Protein AF-A0A1W9W6R3-F1 (afdb_monomer_lite)

Radius of gyration: 30.09 Å; chains: 1; bounding box: 60×47×78 Å

pLDDT: mean 70.29, std 12.62, range [39.12, 90.12]

Structure (mmCIF, N/CA/C/O backbone):
data_AF-A0A1W9W6R3-F1
#
_entry.id   AF-A0A1W9W6R3-F1
#
loop_
_atom_site.group_PDB
_atom_site.id
_atom_site.type_symbol
_atom_site.label_atom_id
_atom_site.label_alt_id
_atom_site.label_comp_id
_atom_site.label_asym_id
_atom_site.label_entity_id
_atom_site.label_seq_id
_atom_site.pdbx_PDB_ins_code
_atom_site.Cartn_x
_atom_site.Cartn_y
_atom_site.Cartn_z
_atom_site.occupancy
_atom_site.B_iso_or_equiv
_atom_site.auth_seq_id
_atom_site.auth_comp_id
_atom_site.auth_asym_id
_atom_site.auth_atom_id
_atom_site.pdbx_PDB_model_num
ATOM 1 N N . MET A 1 1 ? -6.217 -25.296 35.646 1.00 39.12 1 MET A N 1
ATOM 2 C CA . MET A 1 1 ? -7.051 -25.335 34.424 1.00 39.12 1 MET A CA 1
ATOM 3 C C . MET A 1 1 ? -7.955 -24.110 34.448 1.00 39.12 1 MET A C 1
ATOM 5 O O . MET A 1 1 ? -8.749 -24.011 35.376 1.00 39.12 1 MET A O 1
ATOM 9 N N . SER A 1 2 ? -7.799 -23.146 33.533 1.00 47.59 2 SER A N 1
ATOM 10 C CA . SER A 1 2 ? -8.774 -22.053 33.389 1.00 47.59 2 SER A CA 1
ATOM 11 C C . SER A 1 2 ? -10.019 -22.612 32.705 1.00 47.59 2 SER A C 1
ATOM 13 O O . SER A 1 2 ? -9.912 -23.259 31.668 1.00 47.59 2 SER A O 1
ATOM 15 N N . LYS A 1 3 ? -11.192 -22.430 33.315 1.00 59.34 3 LYS A N 1
ATOM 16 C CA . LYS A 1 3 ? -12.467 -22.750 32.670 1.00 59.34 3 LYS A CA 1
ATOM 17 C C . LYS A 1 3 ? -12.805 -21.601 31.729 1.00 59.34 3 LYS A C 1
ATOM 19 O O . LYS A 1 3 ? -13.092 -20.503 32.200 1.00 59.34 3 LYS A O 1
ATOM 24 N N . ASP A 1 4 ? -12.760 -21.859 30.431 1.00 76.31 4 ASP A N 1
ATOM 25 C CA . ASP A 1 4 ? -13.325 -20.946 29.447 1.00 76.31 4 ASP A CA 1
ATOM 26 C C . ASP A 1 4 ? -14.850 -21.091 29.495 1.00 76.31 4 ASP A C 1
ATOM 28 O O . ASP A 1 4 ? -15.408 -22.132 29.148 1.00 76.31 4 ASP A O 1
ATOM 32 N N . SER A 1 5 ? -15.522 -20.063 30.009 1.00 76.69 5 SER A N 1
ATOM 33 C CA . SER A 1 5 ? -16.982 -20.002 30.081 1.00 76.69 5 SER A CA 1
ATOM 34 C C . SER A 1 5 ? -17.513 -19.261 28.858 1.00 76.69 5 SER A C 1
ATOM 36 O O . SER A 1 5 ? -17.184 -18.093 28.655 1.00 76.69 5 SER A O 1
ATOM 38 N N . ALA A 1 6 ? -18.349 -19.927 28.062 1.00 80.69 6 ALA A N 1
ATOM 39 C CA . ALA A 1 6 ? -19.066 -19.326 26.942 1.00 80.69 6 ALA A CA 1
ATOM 40 C C . ALA A 1 6 ? -20.559 -19.223 27.278 1.00 80.69 6 ALA A C 1
ATOM 42 O O . ALA A 1 6 ? -21.151 -20.177 27.781 1.00 80.69 6 ALA A O 1
ATOM 43 N N . ALA A 1 7 ? -21.161 -18.069 26.994 1.00 83.06 7 ALA A N 1
ATOM 44 C CA . ALA A 1 7 ? -22.600 -17.851 27.082 1.00 83.06 7 ALA A CA 1
ATOM 45 C C . ALA A 1 7 ? -23.147 -17.638 25.667 1.00 83.06 7 ALA A C 1
ATOM 47 O O . ALA A 1 7 ? -22.559 -16.887 24.889 1.00 83.06 7 ALA A O 1
ATOM 48 N N . VAL A 1 8 ? -24.249 -18.310 25.333 1.00 85.44 8 VAL A N 1
ATOM 49 C CA . VAL A 1 8 ? -24.890 -18.232 24.015 1.00 85.44 8 VAL A CA 1
ATOM 50 C C . VAL A 1 8 ? -26.340 -17.813 24.213 1.00 85.44 8 VAL A C 1
ATOM 52 O O . VAL A 1 8 ? -27.052 -18.413 25.016 1.00 85.44 8 VAL A O 1
ATOM 55 N N . ALA A 1 9 ? -26.766 -16.790 23.478 1.00 85.00 9 ALA A N 1
ATOM 56 C CA . ALA A 1 9 ? -28.145 -16.323 23.429 1.00 85.00 9 ALA A CA 1
ATOM 57 C C . ALA A 1 9 ? -28.609 -16.306 21.969 1.00 85.00 9 ALA A C 1
ATOM 59 O O . ALA A 1 9 ? -27.841 -15.941 21.079 1.00 85.00 9 ALA A O 1
ATOM 60 N N . ILE A 1 10 ? -29.849 -16.728 21.732 1.00 87.06 10 ILE A N 1
ATOM 61 C CA . ILE A 1 10 ? -30.451 -16.799 20.399 1.00 87.06 10 ILE A CA 1
ATOM 62 C C . ILE A 1 10 ? -31.561 -15.755 20.344 1.00 87.06 10 ILE A C 1
ATOM 64 O O . ILE A 1 10 ? -32.449 -15.757 21.195 1.00 87.06 10 ILE A O 1
ATOM 68 N N . TYR A 1 11 ? -31.502 -14.889 19.337 1.00 84.81 11 TYR A N 1
ATOM 69 C CA . TYR A 1 11 ? -32.497 -13.852 19.081 1.00 84.81 11 TYR A CA 1
ATOM 70 C C . TYR A 1 11 ? -33.173 -14.122 17.740 1.00 84.81 11 TYR A C 1
ATOM 72 O O . TYR A 1 11 ? -32.513 -14.538 16.787 1.00 84.81 11 TYR A O 1
ATOM 80 N N . ASN A 1 12 ? -34.486 -13.901 17.672 1.00 82.06 12 ASN A N 1
ATOM 81 C CA . ASN A 1 12 ? -35.259 -14.157 16.454 1.00 82.06 12 ASN A CA 1
ATOM 82 C C . ASN A 1 12 ? -35.187 -12.978 15.483 1.00 82.06 12 ASN A C 1
ATOM 84 O O . ASN A 1 12 ? -35.293 -13.170 14.273 1.00 82.06 12 ASN A O 1
ATOM 88 N N . THR A 1 13 ? -35.020 -11.761 16.007 1.00 81.25 13 THR A N 1
ATOM 89 C CA . THR A 1 13 ? -34.951 -10.540 15.204 1.00 81.25 13 THR A CA 1
ATOM 90 C C . THR A 1 13 ? -33.607 -9.839 15.368 1.00 81.25 13 THR A C 1
ATOM 92 O O . THR A 1 13 ? -32.969 -9.884 16.422 1.00 81.25 13 THR A O 1
ATOM 95 N N . HIS A 1 14 ? -33.173 -9.153 14.311 1.00 79.12 14 HIS A N 1
ATOM 96 C CA . HIS A 1 14 ? -31.929 -8.386 14.322 1.00 79.12 14 HIS A CA 1
ATOM 97 C C . HIS A 1 14 ? -31.956 -7.256 15.364 1.00 79.12 14 HIS A C 1
ATOM 99 O O . HIS A 1 14 ? -30.984 -7.053 16.085 1.00 79.12 14 HIS A O 1
ATOM 105 N N . THR A 1 15 ? -33.093 -6.570 15.507 1.00 83.75 15 THR A N 1
ATOM 106 C CA . THR A 1 15 ? -33.269 -5.469 16.465 1.00 83.75 15 THR A CA 1
ATOM 107 C C . THR A 1 15 ? -33.123 -5.927 17.919 1.00 83.75 15 THR A C 1
ATOM 109 O O . THR A 1 15 ? -32.556 -5.206 18.739 1.00 83.75 15 THR A O 1
ATOM 112 N N . GLU A 1 16 ? -33.596 -7.131 18.251 1.00 83.88 16 GLU A N 1
ATOM 113 C CA . GLU A 1 16 ? -33.384 -7.727 19.576 1.00 83.88 16 GLU A CA 1
ATOM 114 C C . GLU A 1 16 ? -31.902 -8.013 19.833 1.00 83.88 16 GLU A C 1
ATOM 116 O O . GLU A 1 16 ? -31.392 -7.681 20.904 1.00 83.88 16 GLU A O 1
ATOM 121 N N . ALA A 1 17 ? -31.198 -8.560 18.837 1.00 85.25 17 ALA A N 1
ATOM 122 C CA . ALA A 1 17 ? -29.767 -8.816 18.940 1.00 85.25 17 ALA A CA 1
ATOM 123 C C . ALA A 1 17 ? -28.972 -7.513 19.133 1.00 85.25 17 ALA A C 1
ATOM 125 O O . ALA A 1 17 ? -28.131 -7.443 20.027 1.00 85.25 17 ALA A O 1
ATOM 126 N N . GLU A 1 18 ? -29.261 -6.457 18.366 1.00 83.81 18 GLU A N 1
ATOM 127 C CA . GLU A 1 18 ? -28.604 -5.151 18.524 1.00 83.81 18 GLU A CA 1
ATOM 128 C C . GLU A 1 18 ? -28.830 -4.540 19.910 1.00 83.81 18 GLU A C 1
ATOM 130 O O . GLU A 1 18 ? -27.893 -4.027 20.527 1.00 83.81 18 GLU A O 1
ATOM 135 N N . ASN A 1 19 ? -30.062 -4.603 20.420 1.00 88.31 19 ASN A N 1
ATOM 136 C CA . ASN A 1 19 ? -30.379 -4.090 21.750 1.00 88.31 19 ASN A CA 1
ATOM 137 C C . ASN A 1 19 ? -29.623 -4.854 22.842 1.00 88.31 19 ASN A C 1
ATOM 139 O O . ASN A 1 19 ? -29.042 -4.223 23.727 1.00 88.31 19 ASN A O 1
ATOM 143 N N . ALA A 1 20 ? -29.550 -6.183 22.740 1.00 86.81 20 ALA A N 1
ATOM 144 C CA . ALA A 1 20 ? -28.777 -7.002 23.666 1.00 86.81 20 ALA A CA 1
ATOM 145 C C . ALA A 1 20 ? -27.276 -6.674 23.617 1.00 86.81 20 ALA A C 1
ATOM 147 O O . ALA A 1 20 ? -26.625 -6.576 24.655 1.00 86.81 20 ALA A O 1
ATOM 148 N N . ILE A 1 21 ? -26.717 -6.439 22.427 1.00 87.25 21 ILE A N 1
ATOM 149 C CA . ILE A 1 21 ? -25.309 -6.044 22.267 1.00 87.25 21 ILE A CA 1
ATOM 150 C C . ILE A 1 21 ? -25.048 -4.686 22.924 1.00 87.25 21 ILE A C 1
ATOM 152 O O . ILE A 1 21 ? -24.066 -4.543 23.649 1.00 87.25 21 ILE A O 1
ATOM 156 N N . ARG A 1 22 ? -25.939 -3.705 22.732 1.00 87.88 22 ARG A N 1
ATOM 157 C CA . ARG A 1 22 ? -25.833 -2.380 23.372 1.00 87.88 22 ARG A CA 1
ATOM 158 C C . ARG A 1 22 ? -25.895 -2.469 24.894 1.00 87.88 22 ARG A C 1
ATOM 160 O O . ARG A 1 22 ? -25.240 -1.695 25.587 1.00 87.88 22 ARG A O 1
ATOM 167 N N . GLU A 1 23 ? -26.685 -3.390 25.429 1.00 88.44 23 GLU A N 1
ATOM 168 C CA . GLU A 1 23 ? -26.751 -3.638 26.867 1.00 88.44 23 GLU A CA 1
ATOM 169 C C . GLU A 1 23 ? -25.474 -4.314 27.386 1.00 88.44 23 GLU A C 1
ATOM 171 O O . GLU A 1 23 ? -24.922 -3.889 28.404 1.00 88.44 23 GLU A O 1
ATOM 176 N N . LEU A 1 24 ? -24.922 -5.274 26.634 1.00 87.50 24 LEU A N 1
ATOM 177 C CA . LEU A 1 24 ? -23.626 -5.890 26.934 1.00 87.50 24 LEU A CA 1
ATOM 178 C C . LEU A 1 24 ? -22.478 -4.869 26.884 1.00 87.50 24 LEU A C 1
ATOM 180 O O . LEU A 1 24 ? -21.613 -4.875 27.761 1.00 87.50 24 LEU A O 1
ATOM 184 N N . GLU A 1 25 ? -22.491 -3.954 25.916 1.00 85.88 25 GLU A N 1
ATOM 185 C CA . GLU A 1 25 ? -21.533 -2.850 25.809 1.00 85.88 25 GLU A CA 1
ATOM 186 C C . GLU A 1 25 ? -21.617 -1.917 27.022 1.00 85.88 25 GLU A C 1
ATOM 188 O O . GLU A 1 25 ? -20.599 -1.638 27.657 1.00 85.88 25 GLU A O 1
ATOM 193 N N . LYS A 1 26 ? -22.832 -1.510 27.416 1.00 88.75 26 LYS A N 1
ATOM 194 C CA . LYS A 1 26 ? -23.060 -0.709 28.632 1.00 88.75 26 LYS A CA 1
ATOM 195 C C . LYS A 1 26 ? -22.626 -1.430 29.907 1.00 88.75 26 LYS A C 1
ATOM 197 O O . LYS A 1 26 ? -22.159 -0.782 30.839 1.00 88.75 26 LYS A O 1
ATOM 202 N 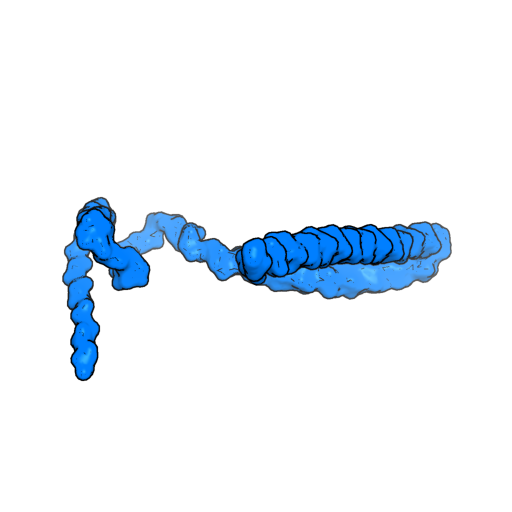N . SER A 1 27 ? -22.747 -2.757 29.946 1.00 85.06 27 SER A N 1
ATOM 203 C CA . SER A 1 27 ? -22.281 -3.585 31.066 1.00 85.06 27 SER A CA 1
ATOM 204 C C . SER A 1 27 ? -20.756 -3.789 31.094 1.00 85.06 27 SER A C 1
ATOM 206 O O . SER A 1 27 ? -20.234 -4.412 32.017 1.00 85.06 27 SER A O 1
ATOM 208 N N . GLY A 1 28 ? -20.020 -3.247 30.113 1.00 83.00 28 GLY A N 1
ATOM 209 C CA . GLY A 1 28 ? -18.558 -3.291 30.063 1.00 83.00 28 GLY A CA 1
ATOM 210 C C . GLY A 1 28 ? -17.984 -4.597 29.508 1.00 83.00 28 GLY A C 1
ATOM 211 O O . GLY A 1 28 ? -16.794 -4.872 29.682 1.00 83.00 28 GLY A O 1
ATOM 212 N N . VAL A 1 29 ? -18.799 -5.416 28.834 1.00 82.19 29 VAL A N 1
ATOM 213 C CA . VAL A 1 29 ? -18.314 -6.628 28.166 1.00 82.19 29 VAL A CA 1
ATOM 214 C C . VAL A 1 29 ? -17.401 -6.234 27.008 1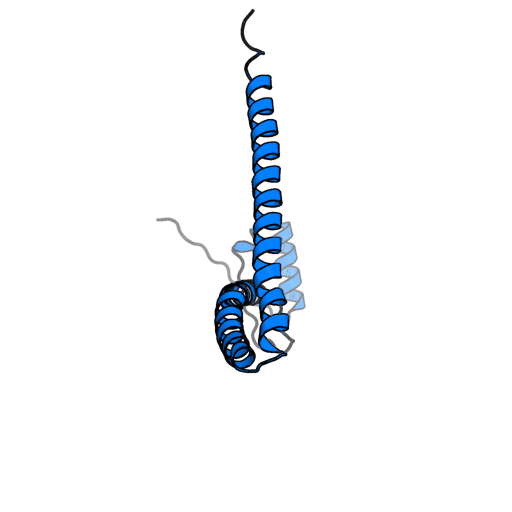.00 82.19 29 VAL A C 1
ATOM 216 O O . VAL A 1 29 ? -17.687 -5.336 26.219 1.00 82.19 29 VAL A O 1
ATOM 219 N N . ASN A 1 30 ? -16.263 -6.917 26.891 1.00 79.19 30 ASN A N 1
ATOM 220 C CA . ASN A 1 30 ? -15.299 -6.633 25.838 1.00 79.19 30 ASN A CA 1
ATOM 221 C C . ASN A 1 30 ? -15.849 -7.079 24.473 1.00 79.19 30 ASN A C 1
ATOM 223 O O . ASN A 1 30 ? -15.830 -8.268 24.154 1.00 79.19 30 ASN A O 1
ATOM 227 N N . MET A 1 31 ? -16.263 -6.112 23.652 1.00 77.31 31 MET A N 1
ATOM 228 C CA . MET A 1 31 ? -16.808 -6.334 22.305 1.00 77.31 31 MET A CA 1
ATOM 229 C C . MET A 1 31 ? -15.856 -7.096 21.366 1.00 77.31 31 MET A C 1
ATOM 231 O O . MET A 1 31 ? -16.307 -7.703 20.404 1.00 77.31 31 MET A O 1
ATOM 235 N N . LYS A 1 32 ? -14.546 -7.156 21.655 1.00 79.12 32 LYS A N 1
ATOM 236 C CA . LYS A 1 32 ? -13.588 -7.961 20.869 1.00 79.12 32 LYS A CA 1
ATOM 237 C C . LYS A 1 32 ? -13.710 -9.468 21.103 1.00 79.12 32 LYS A C 1
ATOM 239 O O . LYS A 1 32 ? -13.127 -10.240 20.350 1.00 79.12 32 LYS A O 1
ATOM 244 N N . LYS A 1 33 ? -14.394 -9.888 22.171 1.00 80.44 33 LYS A N 1
ATOM 245 C CA . LYS A 1 33 ? -14.631 -11.301 22.508 1.00 80.44 33 LYS A CA 1
ATOM 246 C C . LYS A 1 33 ? -16.049 -11.762 22.161 1.00 80.44 33 LYS A C 1
ATOM 248 O O . LYS A 1 33 ? -16.393 -12.906 22.434 1.00 80.44 33 LYS A O 1
ATOM 253 N N . LEU A 1 34 ? -16.863 -10.878 21.589 1.00 82.44 34 LEU A N 1
ATOM 254 C CA . LEU A 1 34 ? -18.228 -11.166 21.180 1.00 82.44 34 LEU A CA 1
ATOM 255 C C . LEU A 1 34 ? -18.236 -11.647 19.723 1.00 82.44 34 LEU A C 1
ATOM 257 O O . LEU A 1 34 ? -17.629 -11.019 18.860 1.00 82.44 34 LEU A O 1
ATOM 261 N N . SER A 1 35 ? -18.927 -12.753 19.450 1.00 78.06 35 SER A N 1
ATOM 262 C CA . SER A 1 35 ? -19.147 -13.272 18.097 1.00 78.06 35 SER A CA 1
ATOM 263 C C . SER A 1 35 ? -20.648 -13.337 17.830 1.00 78.06 35 SER A C 1
ATOM 265 O O . SER A 1 35 ? -21.400 -13.823 18.674 1.00 78.06 35 SER A O 1
ATOM 267 N N . ILE A 1 36 ? -21.078 -12.812 16.683 1.00 81.44 36 ILE A N 1
ATOM 268 C CA . ILE A 1 36 ? -22.479 -12.767 16.252 1.00 81.44 36 ILE A CA 1
ATOM 269 C C . ILE A 1 36 ? -22.598 -13.656 15.015 1.00 81.44 36 ILE A C 1
ATOM 271 O O . ILE A 1 36 ? -21.783 -13.547 14.101 1.00 81.44 36 ILE A O 1
ATOM 275 N N . LEU A 1 37 ? -23.601 -14.532 14.992 1.00 79.44 37 LEU A N 1
ATOM 276 C CA . LEU A 1 37 ? -23.896 -15.408 13.860 1.00 79.44 37 LEU A CA 1
ATOM 277 C C . LEU A 1 37 ? -25.340 -15.174 13.410 1.00 79.44 37 LEU A C 1
ATOM 279 O O . LEU A 1 37 ? -26.277 -15.544 14.115 1.00 79.44 37 LEU A O 1
ATOM 283 N N . GLY A 1 38 ? -25.515 -14.550 12.244 1.00 75.00 38 GLY A N 1
ATOM 284 C CA . GLY A 1 38 ? -26.808 -14.397 11.576 1.00 75.00 38 GLY A CA 1
ATOM 285 C C . GLY A 1 38 ? -27.060 -15.512 10.558 1.00 75.00 38 GLY A C 1
ATOM 286 O O . GLY A 1 38 ? -26.165 -15.892 9.805 1.00 75.00 38 GLY A O 1
ATOM 287 N N . LYS A 1 39 ? -28.286 -16.044 10.520 1.00 62.25 39 LYS A N 1
ATOM 288 C CA . LYS A 1 39 ? -28.770 -16.900 9.429 1.00 62.25 39 LYS A CA 1
ATOM 289 C C . LYS A 1 39 ? -29.457 -15.981 8.420 1.00 62.25 39 LYS A C 1
ATOM 291 O O . LYS A 1 39 ? -30.460 -15.377 8.773 1.00 62.25 39 LYS A O 1
ATOM 296 N N . ASP A 1 40 ? -28.928 -15.945 7.197 1.00 52.75 40 ASP A N 1
ATOM 297 C CA . ASP A 1 40 ? -29.448 -15.187 6.046 1.00 52.75 40 ASP A CA 1
ATOM 298 C C . ASP A 1 40 ? -29.017 -13.705 5.975 1.00 52.75 40 ASP A C 1
ATOM 300 O O . ASP A 1 40 ? -29.786 -12.773 6.197 1.00 52.75 40 ASP A O 1
ATOM 304 N N . TYR A 1 41 ? -27.742 -13.491 5.633 1.00 51.00 41 TYR A N 1
ATOM 305 C CA . TYR A 1 41 ? -27.204 -12.187 5.240 1.00 51.00 41 TYR A CA 1
ATOM 306 C C . TYR A 1 41 ? -27.540 -11.896 3.768 1.00 51.00 41 TYR A C 1
ATOM 308 O O . TYR A 1 41 ? -26.701 -12.010 2.877 1.00 51.00 41 TYR A O 1
ATOM 316 N N . HIS A 1 42 ? -28.784 -11.501 3.499 1.00 47.12 42 HIS A N 1
ATOM 317 C CA . HIS A 1 42 ? -29.184 -10.884 2.230 1.00 47.12 42 HIS A CA 1
ATOM 318 C C . HIS A 1 42 ? -29.311 -9.366 2.385 1.00 47.12 42 HIS A C 1
ATOM 320 O O . HIS A 1 42 ? -30.367 -8.777 2.187 1.00 47.12 42 HIS A O 1
ATOM 326 N N . ALA A 1 43 ? -28.212 -8.720 2.757 1.00 45.28 43 ALA A N 1
ATOM 327 C CA . ALA A 1 43 ? -28.077 -7.273 2.680 1.00 45.28 43 ALA A CA 1
ATOM 328 C C . ALA A 1 43 ? -26.591 -6.945 2.600 1.00 45.28 43 ALA A C 1
ATOM 330 O O . ALA A 1 43 ? -25.937 -6.896 3.632 1.00 45.28 43 ALA A O 1
ATOM 331 N N . GLU A 1 44 ? -26.072 -6.815 1.373 1.00 43.75 44 GLU A N 1
ATOM 332 C CA . GLU A 1 44 ? -24.834 -6.091 1.031 1.00 43.75 44 GLU A CA 1
ATOM 333 C C . GLU A 1 44 ? -23.718 -6.132 2.095 1.00 43.75 44 GLU A C 1
ATOM 335 O O . GLU A 1 44 ? -23.094 -5.128 2.438 1.00 43.75 44 GLU A O 1
ATOM 340 N N . GLU A 1 45 ? -23.444 -7.322 2.629 1.00 46.12 45 GLU A N 1
ATOM 341 C CA . GLU A 1 45 ? -22.441 -7.524 3.662 1.00 46.12 45 GLU A CA 1
ATOM 342 C C . GLU A 1 45 ? -21.081 -7.685 2.980 1.00 46.12 45 GLU A C 1
ATOM 344 O O . GLU A 1 45 ? -20.522 -8.770 2.840 1.00 46.12 45 GLU A O 1
ATOM 349 N N . ASN A 1 46 ? -20.544 -6.573 2.486 1.00 43.56 46 ASN A N 1
ATOM 350 C CA . ASN A 1 46 ? -19.136 -6.496 2.115 1.00 43.56 46 ASN A CA 1
ATOM 351 C C . ASN A 1 46 ? -18.522 -5.168 2.563 1.00 43.56 46 ASN A C 1
ATOM 353 O O . ASN A 1 46 ? -17.892 -4.459 1.785 1.00 43.56 46 ASN A O 1
ATOM 357 N N . VAL A 1 47 ? -18.717 -4.813 3.839 1.00 49.78 47 VAL A N 1
ATOM 358 C CA . VAL A 1 47 ? -18.097 -3.610 4.434 1.00 49.78 47 VAL A CA 1
ATOM 359 C C . VAL A 1 47 ? -17.193 -3.917 5.635 1.00 49.78 47 VAL A C 1
ATOM 361 O O . VAL A 1 47 ? -16.578 -3.013 6.188 1.00 49.78 47 VAL A O 1
ATOM 364 N N . VAL A 1 48 ? -16.965 -5.190 5.981 1.00 49.19 48 VAL A N 1
ATOM 365 C CA . VAL A 1 48 ? -15.933 -5.565 6.980 1.00 49.19 48 VAL A CA 1
ATOM 366 C C . VAL A 1 48 ? -14.613 -6.039 6.349 1.00 49.19 48 VAL A C 1
ATOM 368 O O . VAL A 1 48 ? -13.653 -6.368 7.039 1.00 49.19 48 VAL A O 1
ATOM 371 N N . GLY A 1 49 ? -14.511 -5.996 5.018 1.00 47.81 49 GLY A N 1
ATOM 372 C CA . GLY A 1 49 ? -13.355 -6.449 4.241 1.00 47.81 49 GLY A CA 1
ATOM 373 C C . GLY A 1 49 ? -12.351 -5.364 3.839 1.00 47.81 49 GLY A C 1
ATOM 374 O O . GLY A 1 49 ? -11.601 -5.565 2.882 1.00 47.81 49 GLY A O 1
ATOM 375 N N . TYR A 1 50 ? -12.273 -4.229 4.542 1.00 46.88 50 TYR A N 1
ATOM 376 C CA . TYR A 1 50 ? -11.238 -3.204 4.299 1.00 46.88 50 TYR A CA 1
ATOM 377 C C . TYR A 1 50 ? -9.797 -3.677 4.602 1.00 46.88 50 TYR A C 1
ATOM 379 O O . TYR A 1 50 ? -8.860 -2.885 4.537 1.00 46.88 50 TYR A O 1
ATOM 387 N N . TYR A 1 51 ? -9.588 -4.972 4.864 1.00 49.91 51 TYR A N 1
ATOM 388 C CA . TYR A 1 51 ? -8.275 -5.568 5.116 1.00 49.91 51 TYR A CA 1
ATOM 389 C C . TYR A 1 51 ? -7.617 -6.262 3.911 1.00 49.91 51 TYR A C 1
ATOM 391 O O . TYR A 1 51 ? -6.568 -6.866 4.063 1.00 49.91 51 TYR A O 1
ATOM 399 N N . ASN A 1 52 ? -8.162 -6.175 2.692 1.00 55.72 52 ASN A N 1
ATOM 400 C CA . ASN A 1 52 ? -7.462 -6.726 1.514 1.00 55.72 52 ASN A CA 1
ATOM 401 C C . ASN A 1 52 ? -7.413 -5.804 0.291 1.00 55.72 52 ASN A C 1
ATOM 403 O O . ASN A 1 52 ? -6.660 -6.073 -0.641 1.00 55.72 52 ASN A O 1
ATOM 407 N N . ALA A 1 53 ? -8.159 -4.698 0.253 1.00 58.56 53 ALA A N 1
ATOM 408 C CA . ALA A 1 53 ? -8.005 -3.719 -0.827 1.00 58.56 53 ALA A CA 1
ATOM 409 C C . ALA A 1 53 ? -6.666 -2.969 -0.711 1.00 58.56 53 ALA A C 1
ATOM 411 O O . ALA A 1 53 ? -5.934 -2.870 -1.692 1.00 58.56 53 ALA A O 1
ATOM 412 N N . GLY A 1 54 ? -6.308 -2.527 0.502 1.00 59.91 54 GLY A N 1
ATOM 413 C CA . GLY A 1 54 ? -5.070 -1.789 0.768 1.00 59.91 54 GLY A CA 1
ATOM 414 C C . GLY A 1 54 ? -3.801 -2.619 0.561 1.00 59.91 54 GLY A C 1
ATOM 415 O O . GLY A 1 54 ? -2.868 -2.149 -0.087 1.00 59.91 54 GLY A O 1
ATOM 416 N N . ASP A 1 55 ? -3.770 -3.865 1.042 1.00 63.41 55 ASP A N 1
ATOM 417 C CA . ASP A 1 55 ? -2.605 -4.743 0.864 1.00 63.41 55 ASP A CA 1
ATOM 418 C C . ASP A 1 55 ? -2.443 -5.214 -0.584 1.00 63.41 55 ASP A C 1
ATOM 420 O O . ASP A 1 55 ? -1.321 -5.259 -1.090 1.00 63.41 55 ASP A O 1
ATOM 424 N N . ARG A 1 56 ? -3.546 -5.441 -1.312 1.00 64.88 56 ARG A N 1
ATOM 425 C CA . ARG A 1 56 ? -3.482 -5.686 -2.759 1.00 64.88 56 ARG A CA 1
ATOM 426 C C . ARG A 1 56 ? -3.028 -4.440 -3.514 1.00 64.88 56 ARG A C 1
ATOM 428 O O . ARG A 1 56 ? -2.146 -4.559 -4.353 1.00 64.88 56 ARG A O 1
ATOM 435 N N . MET A 1 57 ? -3.522 -3.245 -3.185 1.00 67.69 57 MET A N 1
ATOM 436 C CA . MET A 1 57 ? -3.018 -1.992 -3.770 1.00 67.69 57 MET A CA 1
ATOM 437 C C . MET A 1 57 ? -1.526 -1.783 -3.504 1.00 67.69 57 MET A C 1
ATOM 439 O O . MET A 1 57 ? -0.809 -1.363 -4.405 1.00 67.69 57 MET A O 1
ATOM 443 N N . LYS A 1 58 ? -1.031 -2.100 -2.303 1.00 66.62 58 LYS A N 1
ATOM 444 C CA . LYS A 1 58 ? 0.405 -2.036 -1.993 1.00 66.62 58 LYS A CA 1
ATOM 445 C C . LYS A 1 58 ? 1.207 -3.054 -2.797 1.00 66.62 58 LYS A C 1
ATOM 447 O O . LYS A 1 58 ? 2.278 -2.722 -3.300 1.00 66.62 58 LYS A O 1
ATOM 452 N N . PHE A 1 59 ? 0.696 -4.274 -2.943 1.00 71.94 59 PHE A N 1
ATOM 453 C CA . PHE A 1 59 ? 1.335 -5.317 -3.740 1.00 71.94 59 PHE A CA 1
ATOM 454 C C . PHE A 1 59 ? 1.394 -4.940 -5.229 1.00 71.94 59 PHE A C 1
ATOM 456 O O . PHE A 1 59 ? 2.463 -4.983 -5.836 1.00 71.94 59 PHE A O 1
ATOM 463 N N . TRP A 1 60 ? 0.281 -4.463 -5.792 1.00 74.31 60 TRP A N 1
ATOM 464 C CA . TRP A 1 60 ? 0.194 -3.973 -7.170 1.00 74.31 60 TRP A CA 1
ATOM 46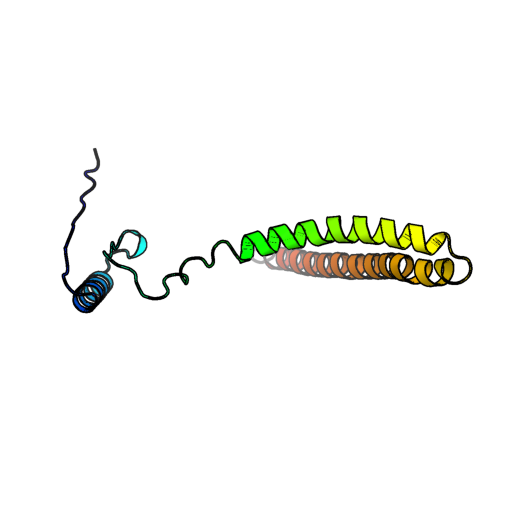5 C C . TRP A 1 60 ? 1.002 -2.691 -7.396 1.00 74.31 60 TRP A C 1
ATOM 467 O O . TRP A 1 60 ? 1.657 -2.563 -8.424 1.00 74.31 60 TRP A O 1
ATOM 477 N N . GLY A 1 61 ? 1.043 -1.777 -6.426 1.00 76.31 61 GLY A N 1
ATOM 478 C CA . GLY A 1 61 ? 1.885 -0.582 -6.480 1.00 76.31 61 GLY A CA 1
ATOM 479 C C . GLY A 1 61 ? 3.377 -0.924 -6.492 1.00 76.31 61 GLY A C 1
ATOM 480 O O . GLY A 1 61 ? 4.137 -0.350 -7.269 1.00 76.31 61 GLY A O 1
ATOM 481 N N . LYS A 1 62 ? 3.795 -1.921 -5.700 1.00 74.50 62 LYS A N 1
ATOM 482 C CA . LYS A 1 62 ? 5.181 -2.413 -5.688 1.00 74.50 62 LYS A CA 1
ATOM 483 C C . LYS A 1 62 ? 5.563 -3.094 -7.007 1.00 74.50 62 LYS A C 1
ATOM 485 O O . LYS A 1 62 ? 6.679 -2.914 -7.487 1.00 74.50 62 LYS A O 1
ATOM 490 N N . LEU A 1 63 ? 4.639 -3.844 -7.607 1.00 83.00 63 LEU A N 1
ATOM 491 C CA . LEU A 1 63 ? 4.833 -4.477 -8.914 1.00 83.00 63 LEU A CA 1
ATOM 492 C C . LEU A 1 63 ? 4.707 -3.496 -10.090 1.00 83.00 63 LEU A C 1
ATOM 494 O O . LEU A 1 63 ? 5.241 -3.770 -11.161 1.00 83.00 63 LEU A O 1
ATOM 498 N N . GLY A 1 64 ? 4.066 -2.340 -9.899 1.00 81.50 64 GLY A N 1
ATOM 499 C CA . GLY A 1 64 ? 3.890 -1.321 -10.934 1.00 81.50 64 GLY A CA 1
ATOM 500 C C . GLY A 1 64 ? 5.212 -0.755 -11.453 1.00 81.50 64 GLY A C 1
ATOM 501 O O . GLY A 1 64 ? 5.374 -0.604 -12.659 1.00 81.50 64 GLY A O 1
ATOM 502 N N . ALA A 1 65 ? 6.194 -0.527 -10.575 1.00 84.25 65 ALA A N 1
ATOM 503 C CA . ALA A 1 65 ? 7.532 -0.092 -10.988 1.00 84.25 65 ALA A CA 1
ATOM 504 C C . ALA A 1 65 ? 8.274 -1.176 -11.791 1.00 84.25 65 ALA A C 1
ATOM 506 O O . ALA A 1 65 ? 8.941 -0.874 -12.777 1.00 84.25 65 ALA A O 1
ATOM 507 N N . PHE A 1 66 ? 8.120 -2.444 -11.401 1.00 86.44 66 PHE A N 1
ATOM 508 C CA . 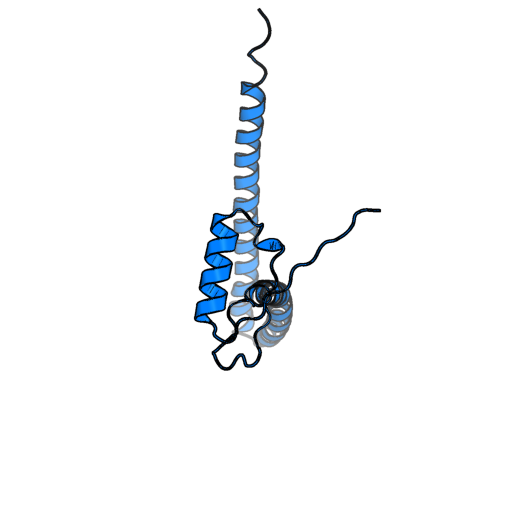PHE A 1 66 ? 8.712 -3.578 -12.110 1.00 86.44 66 PHE A CA 1
ATOM 509 C C . PHE A 1 66 ? 8.098 -3.745 -13.507 1.00 86.44 66 PHE A C 1
ATOM 511 O O . PHE A 1 66 ? 8.818 -3.806 -14.501 1.00 86.44 66 PHE A O 1
ATOM 518 N N . TRP A 1 67 ? 6.766 -3.740 -13.598 1.00 87.56 67 TRP A N 1
ATOM 519 C CA . TRP A 1 67 ? 6.058 -3.911 -14.868 1.00 87.56 67 TRP A CA 1
ATOM 520 C C . TRP A 1 67 ? 6.204 -2.694 -15.788 1.00 87.56 67 TRP A C 1
ATOM 522 O O . TRP A 1 67 ? 6.443 -2.840 -16.986 1.00 87.56 67 TRP A O 1
ATOM 532 N N . GLY A 1 68 ? 6.140 -1.488 -15.220 1.00 84.81 68 GLY A N 1
ATOM 533 C CA . GLY A 1 68 ? 6.401 -0.238 -15.929 1.00 84.81 68 GLY A CA 1
ATOM 534 C C . GLY A 1 68 ? 7.840 -0.142 -16.434 1.00 84.81 68 GLY A C 1
ATOM 535 O O . GLY A 1 68 ? 8.056 0.337 -17.542 1.00 84.81 68 GLY A O 1
ATOM 536 N N . GLY A 1 69 ? 8.814 -0.662 -15.681 1.00 85.75 69 GLY A N 1
ATOM 537 C CA . GLY A 1 69 ? 10.210 -0.755 -16.110 1.00 85.75 69 GLY A CA 1
ATOM 538 C C . GLY A 1 69 ? 10.410 -1.711 -17.286 1.00 85.75 69 GLY A C 1
ATOM 539 O O . GLY A 1 69 ? 11.083 -1.350 -18.249 1.00 85.75 69 GLY A O 1
ATOM 540 N N . ILE A 1 70 ? 9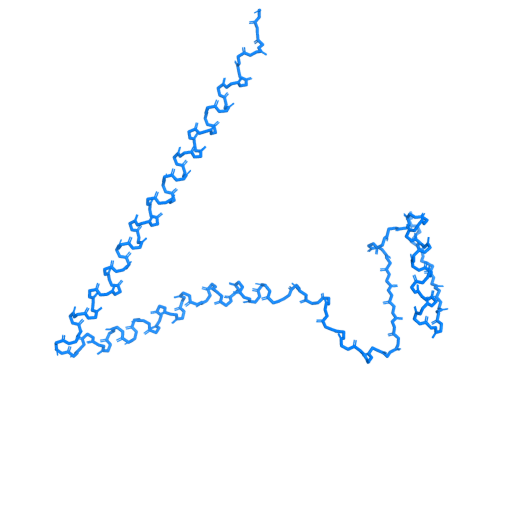.782 -2.893 -17.253 1.00 90.12 70 ILE A N 1
ATOM 541 C CA . ILE A 1 70 ? 9.838 -3.858 -18.365 1.00 90.12 70 ILE A CA 1
ATOM 542 C C . ILE A 1 70 ? 9.217 -3.253 -19.626 1.00 90.12 70 ILE A C 1
ATOM 544 O O . ILE A 1 70 ? 9.851 -3.266 -20.678 1.00 90.12 70 ILE A O 1
ATOM 548 N N . MET A 1 71 ? 8.012 -2.682 -19.526 1.00 87.31 71 MET A N 1
ATOM 549 C CA . MET A 1 71 ? 7.360 -2.033 -20.669 1.00 87.31 71 MET A CA 1
ATOM 550 C C . MET A 1 71 ? 8.169 -0.827 -21.163 1.00 87.31 71 MET A C 1
ATOM 552 O O . MET A 1 71 ? 8.383 -0.679 -22.362 1.00 87.31 71 MET A O 1
ATOM 556 N N . GLY A 1 72 ? 8.680 0.001 -20.251 1.00 83.50 72 GLY A N 1
ATOM 557 C CA . GLY A 1 72 ? 9.503 1.164 -20.576 1.00 83.50 72 GLY A CA 1
ATOM 558 C C . GLY A 1 72 ? 10.800 0.799 -21.298 1.00 83.50 72 GLY A C 1
ATOM 559 O O . GLY A 1 72 ? 11.164 1.479 -22.251 1.00 83.50 72 GLY A O 1
ATOM 560 N N . LEU A 1 73 ? 11.464 -0.294 -20.914 1.00 83.94 73 LEU A N 1
ATOM 561 C CA . LEU A 1 73 ? 12.636 -0.812 -21.628 1.00 83.94 73 LEU A CA 1
ATOM 562 C C . LEU A 1 73 ? 12.275 -1.333 -23.019 1.00 83.94 73 LEU A C 1
ATOM 564 O O . LEU A 1 73 ? 12.998 -1.064 -23.973 1.00 83.94 73 LEU A O 1
ATOM 568 N N . LEU A 1 74 ? 11.155 -2.045 -23.147 1.00 86.19 74 LEU A N 1
ATOM 569 C CA . LEU A 1 74 ? 10.721 -2.632 -24.414 1.00 86.19 74 LEU A CA 1
ATOM 570 C C . LEU A 1 74 ? 10.343 -1.547 -25.433 1.00 86.19 74 LEU A C 1
ATOM 572 O O . LEU A 1 74 ? 10.863 -1.528 -26.548 1.00 86.19 74 LEU A O 1
ATOM 576 N N . PHE A 1 75 ? 9.501 -0.593 -25.026 1.00 82.19 75 PHE A N 1
ATOM 577 C CA . PHE A 1 75 ? 9.112 0.538 -25.869 1.00 82.19 75 PHE A CA 1
ATOM 578 C C . PHE A 1 75 ? 10.254 1.543 -26.050 1.00 82.19 75 PHE A C 1
ATOM 580 O O . PHE A 1 75 ? 10.440 2.059 -27.148 1.00 82.19 75 PHE A O 1
ATOM 587 N N . GLY A 1 76 ? 11.063 1.787 -25.017 1.00 76.12 76 GLY A N 1
ATOM 588 C CA . GLY A 1 76 ? 12.245 2.644 -25.107 1.00 76.12 76 GLY A CA 1
ATOM 589 C C . GLY A 1 76 ? 13.286 2.097 -26.086 1.00 76.12 76 GLY A C 1
ATOM 590 O O . GLY A 1 76 ? 13.809 2.849 -26.904 1.00 76.12 76 GLY A O 1
ATOM 591 N N . SER A 1 77 ? 13.530 0.783 -26.070 1.00 77.44 77 SER A N 1
ATOM 592 C CA . SER A 1 77 ? 14.431 0.117 -27.017 1.00 77.44 77 SER A CA 1
ATOM 593 C C . SER A 1 77 ? 13.872 0.114 -28.442 1.00 77.44 77 SER A C 1
ATOM 595 O O . SER A 1 77 ? 14.612 0.408 -29.379 1.00 77.44 77 SER A O 1
ATOM 597 N N . ALA A 1 78 ? 12.571 -0.135 -28.616 1.00 76.56 78 ALA A N 1
ATOM 598 C CA . ALA A 1 78 ? 11.928 -0.083 -29.929 1.00 76.56 78 ALA A CA 1
ATOM 599 C C . ALA A 1 78 ? 11.994 1.321 -30.558 1.00 76.56 78 ALA A C 1
ATOM 601 O O . ALA A 1 78 ? 12.274 1.459 -31.748 1.00 76.56 78 ALA A O 1
ATOM 602 N N . LEU A 1 79 ? 11.792 2.374 -29.759 1.00 70.50 79 LEU A N 1
ATOM 603 C CA . LEU A 1 79 ? 11.864 3.761 -30.226 1.00 70.50 79 LEU A CA 1
ATOM 604 C C . LEU A 1 79 ? 13.303 4.221 -30.504 1.00 70.50 79 LEU A C 1
ATOM 606 O O . LEU A 1 79 ? 13.498 5.098 -31.343 1.00 70.50 79 LEU A O 1
ATOM 610 N N . PHE A 1 80 ? 14.311 3.615 -29.868 1.00 68.12 80 PHE A N 1
ATOM 611 C CA . PHE A 1 80 ? 15.729 3.921 -30.098 1.00 68.12 80 PHE A CA 1
ATOM 612 C C . PHE A 1 80 ? 16.198 3.569 -31.520 1.00 68.12 80 PHE A C 1
ATOM 614 O O . PHE A 1 80 ? 17.078 4.233 -32.062 1.00 68.12 80 PHE A O 1
ATOM 621 N N . PHE A 1 81 ? 15.586 2.562 -32.150 1.00 69.94 81 PHE A N 1
ATOM 622 C CA . PHE A 1 81 ? 15.949 2.111 -33.497 1.00 69.94 81 PHE A CA 1
ATOM 623 C C . PHE A 1 81 ? 15.406 3.020 -34.618 1.00 69.94 81 PHE A C 1
ATOM 625 O O . PHE A 1 81 ? 15.816 2.894 -35.769 1.00 69.94 81 PHE A O 1
ATOM 632 N N . VAL A 1 82 ? 14.502 3.957 -34.299 1.00 71.75 82 VAL A N 1
ATOM 633 C CA . VAL A 1 82 ? 13.919 4.897 -35.269 1.00 71.75 82 VAL A CA 1
ATOM 634 C C . VAL A 1 82 ? 14.737 6.200 -35.290 1.00 71.75 82 VAL A C 1
ATOM 636 O O . VAL A 1 82 ? 14.704 6.957 -34.307 1.00 71.75 82 VAL A O 1
ATOM 639 N N . PRO A 1 83 ? 15.451 6.522 -36.391 1.00 63.53 83 PRO A N 1
ATOM 640 C CA . PRO A 1 83 ? 16.210 7.766 -36.495 1.00 63.53 83 PRO A CA 1
ATOM 641 C C . PRO A 1 83 ? 15.260 8.972 -36.416 1.00 63.53 83 PRO A C 1
ATOM 643 O O . PRO A 1 83 ? 14.215 8.986 -37.059 1.00 63.53 83 PRO A O 1
ATOM 646 N N . GLY A 1 84 ? 15.602 9.984 -35.612 1.00 67.38 84 GLY A N 1
ATOM 647 C CA . GLY A 1 84 ? 14.791 11.197 -35.409 1.00 67.38 84 GLY A CA 1
ATOM 648 C C . GLY A 1 84 ? 13.904 11.178 -34.156 1.00 67.38 84 GLY A C 1
ATOM 649 O O . GLY A 1 84 ? 13.964 12.116 -33.366 1.00 67.38 84 GLY A O 1
ATOM 650 N N . VAL A 1 85 ? 13.146 10.105 -33.905 1.00 63.41 85 VAL A N 1
ATOM 651 C CA . VAL A 1 85 ? 12.265 10.001 -32.717 1.00 63.41 85 VAL A CA 1
ATOM 652 C C . VAL A 1 85 ? 13.019 9.443 -31.503 1.00 63.41 85 VAL A C 1
ATOM 654 O O . VAL A 1 85 ? 12.864 9.954 -30.393 1.00 63.41 85 VAL A O 1
ATOM 657 N N . GLY A 1 86 ? 13.901 8.456 -31.706 1.00 59.25 86 GLY A N 1
ATOM 658 C CA . GLY A 1 86 ? 14.606 7.772 -30.616 1.00 59.25 86 GLY A CA 1
ATOM 659 C C . GLY A 1 86 ? 15.521 8.664 -29.778 1.00 59.25 86 GLY A C 1
ATOM 660 O O . GLY A 1 86 ? 15.620 8.477 -28.569 1.00 59.25 86 GLY A O 1
ATOM 661 N N . HIS A 1 87 ? 16.133 9.684 -30.384 1.00 64.12 87 HIS A N 1
ATOM 662 C CA . HIS A 1 87 ? 17.031 10.609 -29.681 1.00 64.12 87 HIS A CA 1
ATOM 663 C C . HIS A 1 87 ? 16.260 11.586 -28.781 1.00 64.12 87 HIS A C 1
ATOM 665 O O . HIS A 1 87 ? 16.698 11.882 -27.672 1.00 64.12 87 HIS A O 1
ATOM 671 N N . ILE A 1 88 ? 15.089 12.054 -29.228 1.00 65.38 88 ILE A N 1
ATOM 672 C CA . ILE A 1 88 ? 14.231 12.967 -28.458 1.00 65.38 88 ILE A CA 1
ATOM 673 C C . ILE A 1 88 ? 13.567 12.210 -27.307 1.00 65.38 88 ILE A C 1
ATOM 675 O O . ILE A 1 88 ? 13.534 12.695 -26.177 1.00 65.38 88 ILE A O 1
ATOM 679 N N . VAL A 1 89 ? 13.090 10.990 -27.574 1.00 62.22 89 VAL A N 1
ATOM 680 C CA . VAL A 1 89 ? 12.503 10.134 -26.542 1.00 62.22 89 VAL A CA 1
ATOM 681 C C . VAL A 1 89 ? 13.556 9.722 -25.519 1.00 62.22 89 VAL A C 1
ATOM 683 O O . VAL A 1 89 ? 13.245 9.773 -24.343 1.00 62.22 89 VAL A O 1
ATOM 686 N N . ALA A 1 90 ? 14.800 9.405 -25.898 1.00 61.34 90 ALA A N 1
ATOM 687 C CA . ALA A 1 90 ? 15.858 9.055 -24.942 1.00 61.34 90 ALA A CA 1
ATOM 688 C C . ALA A 1 90 ? 16.133 10.157 -23.901 1.00 61.34 90 ALA A C 1
ATOM 690 O O . ALA A 1 90 ? 16.372 9.846 -22.736 1.00 61.34 90 ALA A O 1
ATOM 691 N N . LEU A 1 91 ? 16.032 11.437 -24.275 1.00 63.47 91 LEU A N 1
ATOM 692 C CA . LEU A 1 91 ? 16.209 12.551 -23.336 1.00 63.47 91 LEU A CA 1
ATOM 693 C C . LEU A 1 91 ? 15.088 12.639 -22.286 1.00 63.47 91 LEU A C 1
ATOM 695 O O . LEU A 1 91 ? 15.328 13.150 -21.196 1.00 63.47 91 LEU A O 1
ATOM 699 N N . GLY A 1 92 ? 13.893 12.113 -22.572 1.00 67.88 92 GLY A N 1
ATOM 700 C CA . GLY A 1 92 ? 12.736 12.163 -21.673 1.00 67.88 92 GLY A CA 1
ATOM 701 C C . GLY A 1 92 ? 12.889 11.270 -20.434 1.00 67.88 92 GLY A C 1
ATOM 702 O O . GLY A 1 92 ? 13.067 11.794 -19.336 1.00 67.88 92 GLY A O 1
ATOM 703 N N . PRO A 1 93 ? 12.848 9.929 -20.555 1.00 69.06 93 PRO A N 1
ATOM 704 C CA . PRO A 1 93 ? 12.995 9.021 -19.424 1.00 69.06 93 PRO A CA 1
ATOM 705 C C . PRO A 1 93 ? 14.381 9.085 -18.783 1.00 69.06 93 PRO A C 1
ATOM 707 O O . PRO A 1 93 ? 14.464 9.034 -17.563 1.00 69.06 93 PRO A O 1
ATOM 710 N N . VAL A 1 94 ? 15.464 9.238 -19.558 1.00 68.19 94 VAL A N 1
ATOM 711 C CA . VAL A 1 94 ? 16.822 9.326 -18.986 1.00 68.19 94 VAL A CA 1
ATOM 712 C C . VAL A 1 94 ? 17.008 10.655 -18.255 1.00 68.19 94 VAL A C 1
ATOM 714 O O . VAL A 1 94 ? 17.467 10.662 -17.115 1.00 68.19 94 VAL A O 1
ATOM 717 N N . GLY A 1 95 ? 16.585 11.773 -18.854 1.00 69.56 95 GLY A N 1
ATOM 718 C CA . GLY A 1 95 ? 16.602 13.079 -18.194 1.00 69.56 95 GLY A CA 1
ATOM 719 C C . GLY A 1 95 ? 15.712 13.108 -16.951 1.00 69.56 95 GLY A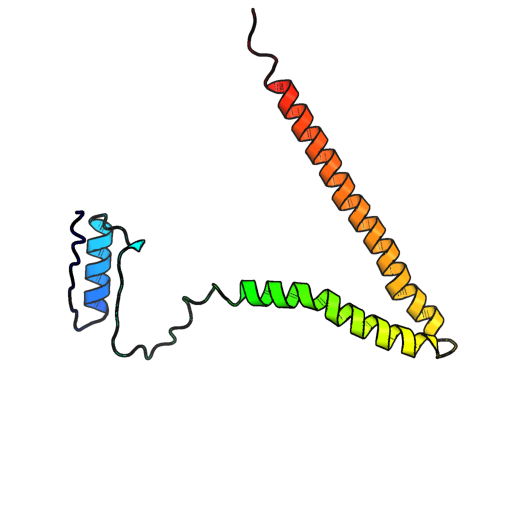 C 1
ATOM 720 O O . GLY A 1 95 ? 16.144 13.579 -15.904 1.00 69.56 95 GLY A O 1
ATOM 721 N N . GLY A 1 96 ? 14.514 12.523 -17.024 1.00 69.25 96 GLY A N 1
ATOM 722 C CA . GLY A 1 96 ? 13.590 12.388 -15.897 1.00 69.25 96 GLY A CA 1
ATOM 723 C C . GLY A 1 96 ? 14.102 11.471 -14.784 1.00 69.25 96 GLY A C 1
ATOM 724 O O . GLY A 1 96 ? 13.904 11.779 -13.614 1.00 69.25 96 GLY A O 1
ATOM 725 N N . MET A 1 97 ? 14.810 10.383 -15.107 1.00 70.81 97 MET A N 1
ATOM 726 C CA . MET A 1 97 ? 15.483 9.542 -14.109 1.00 70.81 97 MET A CA 1
ATOM 727 C C . MET A 1 97 ? 16.622 10.292 -13.422 1.00 70.81 97 MET A C 1
ATOM 729 O O . MET A 1 97 ? 16.768 10.172 -12.211 1.00 70.81 97 MET A O 1
ATOM 733 N N . ILE A 1 98 ? 17.406 11.079 -14.163 1.00 72.31 98 ILE A N 1
ATOM 734 C CA . ILE A 1 98 ? 18.499 11.879 -13.597 1.00 72.31 98 ILE A CA 1
ATOM 735 C C . ILE A 1 98 ? 17.941 12.995 -12.706 1.00 72.31 98 ILE A C 1
ATOM 737 O O . ILE A 1 98 ? 18.368 13.114 -11.558 1.00 72.31 98 ILE A O 1
ATOM 741 N N . LEU A 1 99 ? 16.964 13.773 -13.188 1.00 72.94 99 LEU A N 1
ATOM 742 C CA . LEU A 1 99 ? 16.307 14.815 -12.391 1.00 72.94 99 LEU A CA 1
ATOM 743 C C . LEU A 1 99 ? 15.593 14.218 -11.177 1.00 72.94 99 LEU A C 1
ATOM 745 O O . LEU A 1 99 ? 15.786 14.690 -10.064 1.00 72.94 99 LEU A O 1
ATOM 749 N N . GLY A 1 100 ? 14.828 13.144 -11.365 1.00 69.62 100 GLY A N 1
ATOM 750 C CA . GLY A 1 100 ? 14.118 12.471 -10.285 1.00 69.62 100 GLY A CA 1
ATOM 751 C C . GLY A 1 100 ? 15.066 11.860 -9.255 1.00 69.62 100 GLY A C 1
ATOM 752 O O . GLY A 1 100 ? 14.816 11.967 -8.058 1.00 69.62 100 GLY A O 1
ATOM 753 N N . ALA A 1 101 ? 16.179 11.251 -9.670 1.00 71.69 101 ALA A N 1
ATOM 754 C CA . ALA A 1 101 ? 17.195 10.755 -8.742 1.00 71.69 101 ALA A CA 1
ATOM 755 C C . ALA A 1 101 ? 17.841 11.900 -7.951 1.00 71.69 101 ALA A C 1
ATOM 757 O O . ALA A 1 101 ? 18.054 11.765 -6.745 1.00 71.69 101 ALA A O 1
ATOM 758 N N . LEU A 1 102 ? 18.102 13.033 -8.606 1.00 73.25 102 LEU A N 1
ATOM 759 C CA . LEU A 1 102 ? 18.655 14.224 -7.971 1.00 73.25 102 LEU A CA 1
ATOM 760 C C . LEU A 1 102 ? 17.674 14.831 -6.954 1.00 73.25 102 LEU A C 1
ATOM 762 O O . LEU A 1 102 ? 18.051 15.083 -5.812 1.00 73.25 102 LEU A O 1
ATOM 766 N N . GLU A 1 103 ? 16.405 14.996 -7.323 1.00 67.44 103 GLU A N 1
ATOM 767 C CA . GLU A 1 103 ? 15.350 15.500 -6.437 1.00 67.44 103 GLU A CA 1
ATOM 768 C C . GLU A 1 103 ? 15.105 14.565 -5.246 1.00 67.44 103 GLU A C 1
ATOM 770 O O . GLU A 1 103 ? 15.059 15.019 -4.102 1.00 67.44 103 GLU A O 1
ATOM 775 N N . ASN A 1 104 ? 15.028 13.249 -5.472 1.00 59.53 104 ASN A N 1
ATOM 776 C CA . ASN A 1 104 ? 14.875 12.272 -4.392 1.00 59.53 104 ASN A CA 1
ATOM 777 C C . ASN A 1 104 ? 16.084 12.270 -3.445 1.00 59.53 104 ASN A C 1
ATOM 779 O O . ASN A 1 104 ? 15.906 12.195 -2.228 1.00 59.53 104 ASN A O 1
ATOM 783 N N . ALA A 1 105 ? 17.307 12.402 -3.967 1.00 63.44 105 ALA A N 1
ATOM 784 C CA . ALA A 1 105 ? 18.509 12.518 -3.144 1.00 63.44 105 ALA A CA 1
ATOM 785 C C . ALA A 1 105 ? 18.495 13.789 -2.278 1.00 63.44 105 ALA A C 1
ATOM 787 O O . ALA A 1 105 ? 18.861 13.736 -1.102 1.00 63.44 105 ALA A O 1
ATOM 788 N N . ILE A 1 106 ? 18.018 14.914 -2.819 1.00 68.50 106 ILE A N 1
ATOM 789 C CA . ILE A 1 106 ? 17.892 16.179 -2.084 1.00 68.50 106 ILE A CA 1
ATOM 790 C C . ILE A 1 106 ? 16.819 16.079 -0.995 1.00 68.50 106 ILE A C 1
ATOM 792 O O . ILE A 1 106 ? 17.060 16.489 0.140 1.00 68.50 106 ILE A O 1
ATOM 796 N N . VAL A 1 107 ? 15.652 15.508 -1.295 1.00 65.81 107 VAL A N 1
ATOM 797 C CA . VAL A 1 107 ? 14.545 15.395 -0.332 1.00 65.81 107 VAL A CA 1
ATOM 798 C C . VAL A 1 107 ? 14.889 14.415 0.794 1.00 65.81 107 VAL A C 1
ATOM 800 O O . VAL A 1 107 ? 14.742 14.753 1.969 1.00 65.81 107 VAL A O 1
ATOM 803 N N . VAL A 1 108 ? 15.411 13.228 0.469 1.00 63.28 108 VAL A N 1
ATOM 804 C CA . VAL A 1 108 ? 15.783 12.207 1.466 1.00 63.28 108 VAL A CA 1
ATOM 805 C C . VAL A 1 108 ? 17.014 12.632 2.276 1.00 63.28 108 VAL A C 1
ATOM 807 O O . VAL A 1 108 ? 17.046 12.436 3.495 1.00 63.28 108 VAL A O 1
ATOM 810 N N . GLY A 1 109 ? 18.002 13.264 1.635 1.00 60.19 109 GLY A N 1
ATOM 811 C CA . GLY A 1 109 ? 19.200 13.789 2.292 1.00 60.19 109 GLY A CA 1
ATOM 812 C C . GLY A 1 109 ? 18.920 15.017 3.164 1.00 60.19 109 GLY A C 1
ATOM 813 O O . GLY A 1 109 ? 19.390 15.090 4.299 1.00 60.19 109 GLY A O 1
ATOM 814 N N . GLY A 1 110 ? 18.098 15.951 2.680 1.00 64.62 110 GLY A N 1
ATOM 815 C CA . GLY A 1 110 ? 17.731 17.183 3.383 1.00 64.62 110 GLY A CA 1
ATOM 816 C C . GLY A 1 110 ? 16.827 16.942 4.593 1.00 64.62 110 GLY A C 1
ATOM 817 O O . GLY A 1 110 ? 17.096 17.465 5.675 1.00 64.62 110 GLY A O 1
ATOM 818 N N . LEU A 1 111 ? 15.806 16.086 4.462 1.00 65.12 111 LEU A N 1
ATOM 819 C CA . LEU A 1 111 ? 14.964 15.683 5.596 1.00 65.12 111 LEU A CA 1
ATOM 820 C C . LEU A 1 111 ? 15.751 14.863 6.627 1.00 65.12 111 LEU A C 1
ATOM 822 O O . LEU A 1 111 ? 15.562 15.067 7.826 1.00 65.12 111 LEU A O 1
ATOM 826 N N . SER A 1 112 ? 16.674 13.995 6.191 1.00 63.78 112 SER A N 1
ATOM 827 C CA . SER A 1 112 ? 17.579 13.284 7.106 1.00 63.78 112 SER A CA 1
ATOM 828 C C . SER A 1 112 ? 18.502 14.235 7.862 1.00 63.78 112 SER A C 1
ATOM 830 O O . SER A 1 112 ? 18.678 14.073 9.067 1.00 63.78 112 SER A O 1
ATOM 832 N N . ALA A 1 113 ? 19.056 15.255 7.202 1.00 68.19 113 ALA A N 1
ATOM 833 C CA . ALA A 1 113 ? 19.931 16.236 7.839 1.00 68.19 113 ALA A CA 1
ATOM 834 C C . ALA A 1 113 ? 19.180 17.117 8.854 1.00 68.19 113 ALA A C 1
ATOM 836 O O . ALA A 1 113 ? 19.666 17.329 9.966 1.00 68.19 113 ALA A O 1
ATOM 837 N N . LEU A 1 114 ? 17.971 17.579 8.519 1.00 74.94 114 LEU A N 1
ATOM 838 C CA . LEU A 1 114 ? 17.128 18.354 9.436 1.00 74.94 114 LEU A CA 1
ATOM 839 C C . LEU A 1 114 ? 16.617 17.500 10.605 1.00 74.94 114 LEU A C 1
ATOM 841 O O . LEU A 1 114 ? 16.646 17.942 11.754 1.00 74.94 114 LEU A O 1
ATOM 845 N N . GLY A 1 115 ? 16.211 16.256 10.337 1.00 72.81 115 GLY A N 1
ATOM 846 C CA . GLY A 1 115 ? 15.818 15.289 11.360 1.00 72.81 115 GLY A CA 1
ATOM 847 C C . GLY A 1 115 ? 16.970 14.948 12.306 1.00 72.81 115 GLY A C 1
ATOM 848 O O . GLY A 1 115 ? 16.797 14.992 13.525 1.00 72.81 115 GLY A O 1
ATOM 849 N N . ALA A 1 116 ? 18.167 14.697 11.768 1.00 72.56 116 ALA A N 1
ATOM 850 C CA . ALA A 1 116 ? 19.376 14.457 12.550 1.00 72.56 116 ALA A CA 1
ATOM 851 C C . ALA A 1 116 ? 19.778 15.691 13.372 1.00 72.56 116 ALA A C 1
ATOM 853 O O . ALA A 1 116 ? 20.073 15.560 14.560 1.00 72.56 116 ALA A O 1
ATOM 854 N N . GLY A 1 117 ? 19.718 16.893 12.791 1.00 74.06 117 GLY A N 1
ATOM 855 C CA . GLY A 1 117 ? 20.002 18.150 13.485 1.00 74.06 117 GLY A CA 1
ATOM 856 C C . GLY A 1 117 ? 19.041 18.417 14.647 1.00 74.06 117 GLY A C 1
ATOM 857 O O . GLY A 1 117 ? 19.475 18.738 15.757 1.00 74.06 117 GLY A O 1
ATOM 858 N N . LEU A 1 118 ? 17.737 18.208 14.443 1.00 74.62 118 LEU A N 1
ATOM 859 C CA . LEU A 1 118 ? 16.727 18.381 15.488 1.00 74.62 118 LEU A CA 1
ATOM 860 C C . LEU A 1 118 ? 16.841 17.305 16.582 1.00 74.62 118 LEU A C 1
ATOM 862 O O . LEU A 1 118 ? 16.706 17.614 17.768 1.00 74.62 118 LEU A O 1
ATOM 866 N N . PHE A 1 119 ? 17.137 16.055 16.209 1.00 72.25 119 PHE A N 1
ATOM 867 C CA . PHE A 1 119 ? 17.336 14.945 17.145 1.00 72.25 119 PHE A CA 1
ATOM 868 C C . PHE A 1 119 ? 18.600 15.129 18.002 1.00 72.25 119 PHE A C 1
ATOM 870 O O . PHE A 1 119 ? 18.559 14.954 19.224 1.00 72.25 119 PHE A O 1
ATOM 877 N N . VAL A 1 120 ? 19.706 15.572 17.395 1.00 67.81 120 VAL A N 1
ATOM 878 C CA . VAL A 1 120 ? 20.948 15.935 18.097 1.00 67.81 120 VAL A CA 1
ATOM 879 C C . VAL A 1 120 ? 20.722 17.120 19.038 1.00 67.81 120 VAL A C 1
ATOM 881 O O . VAL A 1 120 ? 21.156 17.081 20.193 1.00 67.81 120 VAL A O 1
ATOM 884 N N . ASN A 1 121 ? 19.976 18.141 18.608 1.00 65.31 121 ASN A N 1
ATOM 885 C CA . ASN A 1 121 ? 19.675 19.295 19.455 1.00 65.31 121 ASN A CA 1
ATOM 886 C C . ASN A 1 121 ? 18.775 18.919 20.652 1.00 65.31 121 ASN A C 1
ATOM 888 O O . ASN A 1 121 ? 18.991 19.380 21.777 1.00 65.31 121 ASN A O 1
ATOM 892 N N . ARG A 1 122 ? 17.821 17.993 20.464 1.00 59.38 122 ARG A N 1
ATOM 893 C CA . ARG A 1 122 ? 17.001 17.440 21.561 1.00 59.38 122 ARG A CA 1
ATOM 894 C C . ARG A 1 122 ? 17.819 16.629 22.574 1.00 59.38 122 ARG A C 1
ATOM 896 O O . ARG A 1 122 ? 17.509 16.673 23.763 1.00 59.38 122 ARG A O 1
ATOM 903 N N . ARG A 1 123 ? 18.894 15.954 22.147 1.00 56.81 123 ARG A N 1
ATOM 904 C CA . ARG A 1 123 ? 19.817 15.218 23.039 1.00 56.81 123 ARG A CA 1
ATOM 905 C C . ARG A 1 123 ? 20.698 16.142 23.885 1.00 56.81 123 ARG A C 1
ATOM 907 O O . ARG A 1 123 ? 21.050 15.766 25.002 1.00 56.81 123 ARG A O 1
ATOM 914 N N . LYS A 1 124 ? 21.001 17.362 23.419 1.00 52.59 124 LYS A N 1
ATOM 915 C CA . LYS A 1 124 ? 21.748 18.357 24.212 1.00 52.59 124 LYS A CA 1
ATOM 916 C C . LYS A 1 124 ? 20.912 19.006 25.319 1.00 52.59 124 LYS A C 1
ATOM 918 O O . LYS A 1 124 ? 21.447 19.290 26.386 1.00 52.59 124 LYS A O 1
ATOM 923 N N . LYS A 1 125 ? 19.603 19.201 25.117 1.00 51.03 125 LYS A N 1
ATOM 924 C CA . LYS A 1 125 ? 18.747 19.923 26.080 1.00 51.03 125 LYS A CA 1
ATOM 925 C C . LYS A 1 125 ? 18.332 19.100 27.314 1.00 51.03 125 LYS A C 1
ATOM 927 O O . LYS A 1 125 ? 17.978 19.683 28.331 1.00 51.03 125 LYS A O 1
ATOM 932 N N . SER A 1 126 ? 18.436 17.767 27.267 1.00 54.38 126 SER A N 1
ATOM 933 C CA . SER A 1 126 ? 18.110 16.875 28.400 1.00 54.38 126 SER A CA 1
ATOM 934 C C . SER A 1 126 ? 19.303 16.531 29.311 1.00 54.38 126 SER A C 1
ATOM 936 O O . SER A 1 126 ? 19.107 15.881 30.333 1.00 54.38 126 SER A O 1
ATOM 938 N N . ARG A 1 127 ? 20.533 16.942 28.968 1.00 57.44 127 ARG A N 1
ATOM 939 C CA . ARG A 1 127 ? 21.769 16.601 29.710 1.00 57.44 127 ARG A CA 1
ATOM 940 C C . ARG A 1 127 ? 22.368 17.766 30.512 1.00 57.44 127 ARG A C 1
ATOM 942 O O . ARG A 1 127 ? 23.534 17.706 30.873 1.00 57.44 127 ARG A O 1
ATOM 949 N N . GLY A 1 128 ? 21.582 18.815 30.771 1.00 54.31 128 GLY A N 1
ATOM 950 C CA . GLY A 1 128 ? 22.017 20.020 31.497 1.00 54.31 128 GLY A CA 1
ATOM 951 C C . GLY A 1 128 ? 21.212 20.359 32.758 1.00 54.31 128 GLY A C 1
ATOM 952 O O . GLY A 1 128 ? 21.335 21.464 33.264 1.00 54.31 128 GLY A O 1
ATOM 953 N N . ARG A 1 129 ? 20.362 19.453 33.260 1.00 59.91 129 ARG A N 1
ATOM 954 C CA . ARG A 1 129 ? 19.609 19.640 34.518 1.00 59.91 129 ARG A CA 1
ATOM 955 C C . ARG A 1 129 ? 19.788 18.439 35.438 1.00 59.91 129 ARG A C 1
ATOM 957 O O . ARG A 1 129 ? 18.861 17.684 35.687 1.00 59.91 129 ARG A O 1
ATOM 964 N N . SER A 1 130 ? 21.020 18.230 35.867 1.00 58.44 130 SER A N 1
ATOM 965 C CA . SER A 1 130 ? 21.353 17.501 37.088 1.00 58.44 130 SER A CA 1
ATOM 966 C C . SER A 1 130 ? 22.842 17.701 37.279 1.00 58.44 130 SER A C 1
ATOM 968 O O . SER A 1 130 ? 23.618 16.996 36.650 1.00 58.44 130 SER A O 1
ATOM 970 N N . PHE A 1 131 ? 23.220 18.747 38.001 1.00 58.84 131 PHE A N 1
ATOM 971 C CA . PHE A 1 131 ? 24.264 18.764 39.025 1.00 58.84 131 PHE A CA 1
ATOM 972 C C . PHE A 1 131 ? 24.541 20.229 39.378 1.00 58.84 131 PHE A C 1
ATOM 974 O O . PHE A 1 131 ? 24.850 21.019 38.489 1.00 58.84 131 PHE A O 1
ATOM 981 N N . THR A 1 132 ? 24.393 20.493 40.683 1.00 52.38 132 THR A N 1
ATOM 982 C CA . THR A 1 132 ? 24.577 21.734 41.462 1.00 52.38 132 THR A CA 1
ATOM 983 C C . THR A 1 132 ? 23.595 22.867 41.212 1.00 52.38 132 THR A C 1
ATOM 985 O O . THR A 1 132 ? 23.602 23.432 40.099 1.00 52.38 132 THR A O 1
#

Sequence (132 aa):
MSKDSAAVAIYNTHTEAENAIRELEKSGVNMKKLSILGKDYHAEENVVGYYNAGDRMKFWGKLGAFWGGIMGLLFGSALFFVPGVGHIVALGPVGGMILGALENAIVVGGLSALGAGLFVNRRKKSRGRSFT

Secondary structure (DSSP, 8-state):
-----------SSHHHHHHHHHHHHHTT--GGG-----S---S---SS-TTTHHHHHHHHHHHHHHHHHHHHHHHHHHHHTSTTHHHHHHHHHHHHHHHHHHHHHHHHHHHHHHHHHHHHHHHHHTSSSS--

Foldseek 3Di:
DDDDDDDDDDDPDPVVVVVVVVVCVVVVPDPVPDDDDDDDPPDPPPPVPPPPPVVVCVVVVVCCCVVVVVVCCVVLVVQCPDPPRNVVVCCPVVVCCVVVVVVVCCVVVVCVVVVVVVVVVVVVVVPPPDDD